Protein AF-A0A1X7FZB0-F1 (afdb_monomer)

Mean predicted aligned error: 14.1 Å

InterPro domains:
  IPR008816 Glycine zipper 2TM domain [PF05433] (52-91)

Radius of gyration: 22.22 Å; Cα contacts (8 Å, |Δi|>4): 121; chains: 1; bounding box: 76×25×48 Å

Sequence (100 aa):
MRKIVLAIAATSLALPVAMPAPAMAKDGYYNGKTWRGKDGRMHCRRKNGTTGLIVGGAAGALAGRAIDGGQNRATGTIVGAAAGALLGREVDKSRGFKCR

Solvent-accessible surface area (backbone atoms only — not comparable to full-atom values): 6067 Å² total; per-residue (Å²): 144,88,80,80,83,89,75,78,86,72,76,85,76,72,71,77,93,73,80,92,65,84,77,77,76,74,79,72,80,75,70,57,66,66,47,71,45,100,82,72,47,81,42,74,48,76,53,86,10,60,67,21,23,53,53,20,16,55,52,19,20,56,51,20,38,66,68,36,82,76,85,48,47,66,56,24,19,53,51,21,17,54,53,22,17,56,53,23,19,55,52,37,33,70,67,35,75,78,86,123

Structure (mmCIF, N/CA/C/O backbone):
data_AF-A0A1X7FZB0-F1
#
_entry.id   AF-A0A1X7FZB0-F1
#
loop_
_atom_site.group_PDB
_atom_site.id
_atom_site.type_symbol
_atom_site.label_atom_id
_atom_site.label_alt_id
_atom_site.label_comp_id
_atom_site.label_asym_id
_atom_site.label_entity_id
_atom_site.label_seq_id
_atom_site.pdbx_PDB_ins_code
_atom_site.Cartn_x
_atom_site.Cartn_y
_atom_site.Cartn_z
_atom_site.occupancy
_atom_site.B_iso_or_equiv
_atom_site.auth_seq_id
_atom_site.auth_comp_id
_atom_site.auth_asym_id
_atom_site.auth_atom_id
_atom_site.pdbx_PDB_model_num
ATOM 1 N N . MET A 1 1 ? -43.093 -0.147 24.425 1.00 51.19 1 MET A N 1
ATOM 2 C CA . MET A 1 1 ? -42.307 -0.196 23.171 1.00 51.19 1 MET A CA 1
ATOM 3 C C . MET A 1 1 ? -42.290 1.168 22.470 1.00 51.19 1 MET A C 1
ATOM 5 O O . MET A 1 1 ? -42.963 1.327 21.469 1.00 51.19 1 MET A O 1
ATOM 9 N N . ARG A 1 2 ? -41.591 2.181 23.012 1.00 53.72 2 ARG A N 1
ATOM 10 C CA . ARG A 1 2 ? -41.531 3.550 22.435 1.00 53.72 2 ARG A CA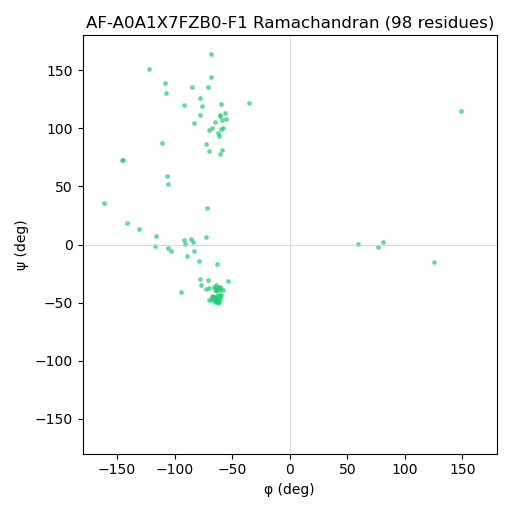 1
ATOM 11 C C . ARG A 1 2 ? -40.328 4.366 22.964 1.00 53.72 2 ARG A C 1
ATOM 13 O O . ARG A 1 2 ? -40.448 5.552 23.231 1.00 53.72 2 ARG A O 1
ATOM 20 N N . LYS A 1 3 ? -39.174 3.727 23.199 1.00 44.53 3 LYS A N 1
ATOM 21 C CA . LYS A 1 3 ? -37.988 4.402 23.780 1.00 44.53 3 LYS A CA 1
ATOM 22 C C . LYS A 1 3 ? -36.666 4.157 23.037 1.00 44.53 3 LYS A C 1
ATOM 24 O O . LYS A 1 3 ? -35.619 4.473 23.574 1.00 44.53 3 LYS A O 1
ATOM 29 N N . ILE A 1 4 ? -36.695 3.619 21.813 1.00 57.75 4 ILE A N 1
ATOM 30 C CA . ILE A 1 4 ? -35.462 3.211 21.101 1.00 57.75 4 ILE A CA 1
ATOM 31 C C . ILE A 1 4 ? -35.086 4.179 19.954 1.00 57.75 4 ILE A C 1
ATOM 33 O O . ILE A 1 4 ? -34.034 4.046 19.349 1.00 57.75 4 ILE A O 1
ATOM 37 N N . VAL A 1 5 ? -35.892 5.209 19.664 1.00 57.31 5 VAL A N 1
ATOM 38 C CA . VAL A 1 5 ? -35.679 6.065 18.471 1.00 57.31 5 VAL A CA 1
ATOM 39 C C . VAL A 1 5 ? -34.760 7.278 18.72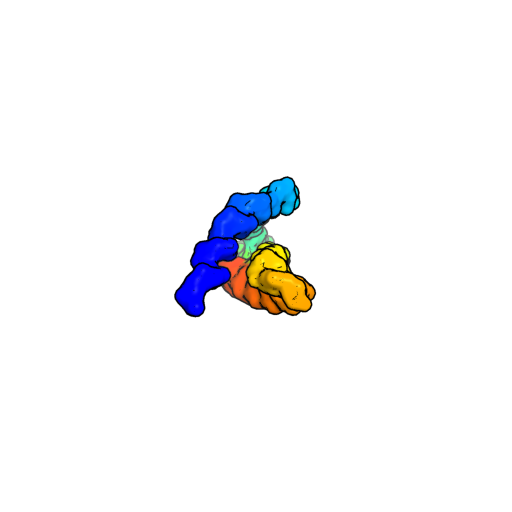7 1.00 57.31 5 VAL A C 1
ATOM 41 O O . VAL A 1 5 ? -34.305 7.916 17.786 1.00 57.31 5 VAL A 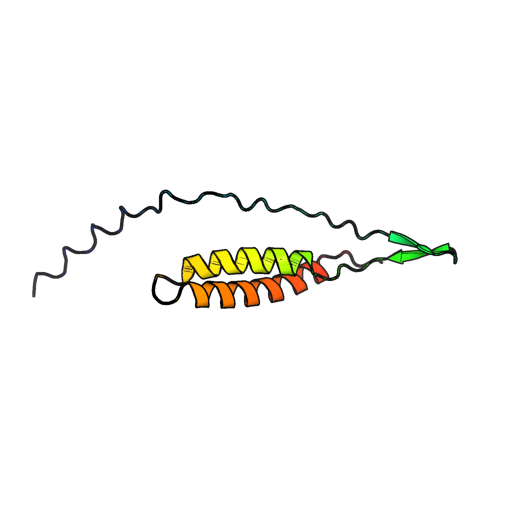O 1
ATOM 44 N N . LEU A 1 6 ? -34.396 7.582 19.975 1.00 52.69 6 LEU A N 1
ATOM 45 C CA . LEU A 1 6 ? -33.599 8.771 20.328 1.00 52.69 6 LEU A CA 1
ATOM 46 C C . LEU A 1 6 ? -32.136 8.442 20.677 1.00 52.69 6 LEU A C 1
ATOM 48 O O . LEU A 1 6 ? -31.633 8.835 21.723 1.00 52.69 6 LEU A O 1
ATOM 52 N N . ALA A 1 7 ? -31.437 7.706 19.809 1.00 49.06 7 ALA A N 1
ATOM 53 C CA . ALA A 1 7 ? -30.001 7.445 19.990 1.00 49.06 7 ALA A CA 1
ATOM 54 C C . ALA A 1 7 ? -29.178 7.464 18.687 1.00 49.06 7 ALA A C 1
ATOM 56 O O . ALA A 1 7 ? -28.070 6.941 18.657 1.00 49.06 7 ALA A O 1
ATOM 57 N N . ILE A 1 8 ? -29.692 8.067 17.606 1.00 57.12 8 ILE A N 1
ATOM 58 C CA . ILE A 1 8 ? -28.976 8.144 16.313 1.00 57.12 8 ILE A CA 1
ATOM 59 C C . ILE A 1 8 ? -28.356 9.540 16.068 1.00 57.12 8 ILE A C 1
ATOM 61 O O . ILE A 1 8 ? -27.570 9.723 15.148 1.00 57.12 8 ILE A O 1
ATOM 65 N N . ALA A 1 9 ? -28.608 10.532 16.928 1.00 54.56 9 ALA A N 1
ATOM 66 C CA . ALA A 1 9 ? -28.211 11.921 16.663 1.00 54.56 9 ALA A CA 1
ATOM 67 C C . ALA A 1 9 ? -26.823 12.356 17.195 1.00 54.56 9 ALA A C 1
ATOM 69 O O . ALA A 1 9 ? -26.490 13.528 17.068 1.00 54.56 9 ALA A O 1
ATOM 70 N N . ALA A 1 10 ? -26.006 11.472 17.786 1.00 52.03 10 ALA A N 1
ATOM 71 C CA . ALA A 1 10 ? -24.780 11.893 18.490 1.00 52.03 10 ALA A CA 1
ATOM 72 C C . ALA A 1 10 ? -23.448 11.384 17.903 1.00 52.03 10 ALA A C 1
ATOM 74 O O . ALA A 1 10 ? -22.389 11.744 18.411 1.00 52.03 10 ALA A O 1
ATOM 75 N N . THR A 1 11 ? -23.448 10.589 16.830 1.00 57.66 11 THR A N 1
ATOM 76 C CA . THR A 1 11 ? -22.196 10.102 16.211 1.00 57.66 11 THR A CA 1
ATOM 77 C C . THR A 1 11 ? -21.655 11.004 15.097 1.00 57.66 11 THR A C 1
ATOM 79 O O . THR A 1 11 ? -20.583 10.733 14.565 1.00 57.66 11 THR A O 1
ATOM 82 N N . SER A 1 12 ? -22.322 12.118 14.781 1.00 55.25 12 SER A N 1
ATOM 83 C CA . SER A 1 12 ? -21.885 13.088 13.764 1.00 55.25 12 SER A CA 1
ATOM 84 C C . SER A 1 12 ? -20.871 14.138 14.255 1.00 55.25 12 SER A C 1
ATOM 86 O O . SER A 1 12 ? -20.457 14.981 13.465 1.00 55.25 12 SER A O 1
ATOM 88 N N . LEU A 1 13 ? -20.424 14.094 15.519 1.00 56.66 13 LEU A N 1
ATOM 89 C CA . LEU A 1 13 ? -19.530 15.111 16.110 1.00 56.66 13 LEU A CA 1
ATOM 90 C C . LEU A 1 13 ? -18.138 14.615 16.532 1.00 56.66 13 LEU A C 1
ATOM 92 O O . LEU A 1 13 ? -17.360 15.386 17.082 1.00 56.66 13 LEU A O 1
ATOM 96 N N . ALA A 1 14 ? -17.767 13.375 16.213 1.00 50.66 14 ALA A N 1
ATOM 97 C CA . ALA A 1 14 ? -16.394 12.897 16.382 1.00 50.66 14 ALA A CA 1
ATOM 98 C C . ALA A 1 14 ? -15.696 12.773 15.022 1.00 50.66 14 ALA A C 1
ATOM 100 O O . ALA A 1 14 ? -15.237 11.700 14.635 1.00 50.66 14 ALA A O 1
ATOM 101 N N . LEU A 1 15 ? -15.607 13.887 14.288 1.00 50.84 15 LEU A N 1
ATOM 102 C CA . LEU A 1 15 ? -14.535 14.040 13.308 1.00 50.84 15 LEU A CA 1
ATOM 103 C C . LEU A 1 15 ? -13.217 13.934 14.091 1.00 50.84 15 LEU A C 1
ATOM 105 O O . LEU A 1 15 ? -13.001 14.735 15.004 1.00 50.84 15 LEU A O 1
ATOM 109 N N . PRO A 1 16 ? -12.315 12.988 13.790 1.00 50.91 16 PRO A N 1
ATOM 110 C CA . PRO A 1 16 ? -10.973 13.062 14.331 1.00 50.91 16 PRO A CA 1
ATOM 111 C C . PRO A 1 16 ? -10.286 14.275 13.688 1.00 50.91 16 PRO A C 1
ATOM 113 O O . PRO A 1 16 ? -9.803 14.202 12.562 1.00 50.91 16 PRO A O 1
ATOM 116 N N . VAL A 1 17 ? -10.222 15.395 14.417 1.00 54.22 17 VAL A N 1
ATOM 117 C CA . VAL A 1 17 ? -9.483 16.635 14.079 1.00 54.22 17 VAL A CA 1
ATOM 118 C C . VAL A 1 17 ? -7.957 16.430 14.209 1.00 54.22 17 VAL A C 1
ATOM 120 O O . VAL A 1 17 ? -7.194 17.329 14.534 1.00 54.22 17 VAL A O 1
ATOM 123 N N . ALA A 1 18 ? -7.463 15.219 13.962 1.00 53.38 18 ALA A N 1
ATOM 124 C CA . ALA A 1 18 ? -6.052 14.886 14.104 1.00 53.38 18 ALA A CA 1
ATOM 125 C C . ALA A 1 18 ? -5.637 13.864 13.047 1.00 53.38 18 ALA A C 1
ATOM 127 O O . ALA A 1 18 ? -5.381 12.700 13.343 1.00 53.38 18 ALA A O 1
ATOM 128 N N . MET A 1 19 ? -5.539 14.314 11.799 1.00 54.16 19 MET A N 1
ATOM 129 C CA . MET A 1 19 ? -4.664 13.665 10.828 1.00 54.16 19 MET A CA 1
ATOM 130 C C . MET A 1 19 ? -3.489 14.597 10.516 1.00 54.16 19 MET A C 1
ATOM 132 O O . MET A 1 19 ? -3.559 15.363 9.556 1.00 54.16 19 MET A O 1
ATOM 136 N N . PRO A 1 20 ? -2.387 14.568 11.288 1.00 49.69 20 PRO A N 1
ATOM 137 C CA . PRO A 1 20 ? -1.116 15.040 10.782 1.00 49.69 20 PRO A CA 1
ATOM 138 C C . PRO A 1 20 ? -0.482 13.903 9.977 1.00 49.69 20 PRO A C 1
ATOM 140 O O . PRO A 1 20 ? -0.001 12.920 10.534 1.00 49.69 20 PRO A O 1
ATOM 143 N N . ALA A 1 21 ? -0.542 14.045 8.656 1.00 51.00 21 ALA A N 1
ATOM 144 C CA . ALA A 1 21 ? 0.549 13.830 7.706 1.00 51.00 21 ALA A CA 1
ATOM 145 C C . ALA A 1 21 ? -0.035 13.338 6.374 1.00 51.00 21 ALA A C 1
ATOM 147 O O . ALA A 1 21 ? -0.516 12.204 6.304 1.00 51.00 21 ALA A O 1
ATOM 148 N N . PRO A 1 22 ? 0.079 14.110 5.277 1.00 44.53 22 PRO A N 1
ATOM 149 C CA . PRO A 1 22 ? 0.247 13.455 3.994 1.00 44.53 22 PRO A CA 1
ATOM 150 C C . PRO A 1 22 ? 1.478 12.559 4.150 1.00 44.53 22 PRO A C 1
ATOM 152 O O . PRO A 1 22 ? 2.591 13.048 4.364 1.00 44.53 22 PRO A O 1
ATOM 155 N N . ALA A 1 23 ? 1.282 11.242 4.113 1.00 51.78 23 ALA A N 1
ATOM 156 C CA . ALA A 1 23 ? 2.380 10.331 3.862 1.00 51.78 23 ALA A CA 1
ATOM 157 C C . ALA A 1 23 ? 2.939 10.772 2.513 1.00 51.78 23 ALA A C 1
ATOM 159 O O . ALA A 1 23 ? 2.315 10.541 1.478 1.00 51.78 23 ALA A O 1
ATOM 160 N N . MET A 1 24 ? 4.042 11.522 2.540 1.00 48.16 24 MET A N 1
ATOM 161 C CA . MET A 1 24 ? 4.726 11.936 1.333 1.00 48.16 24 MET A CA 1
ATOM 162 C C . MET A 1 24 ? 5.131 10.649 0.633 1.00 48.16 24 MET A C 1
ATOM 164 O O . MET A 1 24 ? 6.093 9.985 1.026 1.00 48.16 24 MET A O 1
ATOM 168 N N . ALA A 1 25 ? 4.336 10.265 -0.362 1.00 53.00 25 ALA A N 1
ATOM 169 C CA . ALA A 1 25 ? 4.684 9.249 -1.319 1.00 53.00 25 ALA A CA 1
ATOM 170 C C . ALA A 1 25 ? 5.927 9.787 -2.021 1.00 53.00 25 ALA A C 1
ATOM 172 O O . ALA A 1 25 ? 5.857 10.598 -2.939 1.00 53.00 25 ALA A O 1
ATOM 173 N N . LYS A 1 26 ? 7.100 9.407 -1.510 1.00 50.53 26 LYS A N 1
ATOM 174 C CA . LYS A 1 26 ? 8.337 9.515 -2.263 1.00 50.53 26 LYS A CA 1
ATOM 175 C C . LYS A 1 26 ? 8.127 8.607 -3.463 1.00 50.53 26 LYS A C 1
ATOM 177 O O . LYS A 1 26 ? 8.322 7.396 -3.354 1.00 50.53 26 LYS A O 1
ATOM 182 N N . ASP A 1 27 ? 7.700 9.195 -4.577 1.00 47.59 27 ASP A N 1
ATOM 183 C CA . ASP A 1 27 ? 7.783 8.607 -5.906 1.00 47.59 27 ASP A CA 1
ATOM 184 C C . ASP A 1 27 ? 9.266 8.378 -6.201 1.00 47.59 27 ASP A C 1
ATOM 186 O O . ASP A 1 27 ? 9.961 9.152 -6.859 1.00 47.59 27 ASP A O 1
ATOM 190 N N . GLY A 1 28 ? 9.797 7.307 -5.617 1.00 54.72 28 GLY A N 1
ATOM 191 C CA . GLY A 1 28 ? 11.102 6.774 -5.925 1.00 54.72 28 GLY A CA 1
ATOM 192 C C . GLY A 1 28 ? 11.008 6.163 -7.308 1.00 54.72 28 GLY A C 1
ATOM 193 O O . GLY A 1 28 ? 10.848 4.949 -7.439 1.00 54.72 28 GLY A O 1
ATOM 194 N N . TYR A 1 29 ? 11.084 7.010 -8.334 1.00 55.16 29 TYR A N 1
ATOM 195 C CA . TYR A 1 29 ? 11.310 6.624 -9.718 1.00 55.16 29 TYR A CA 1
ATOM 196 C C . TYR A 1 29 ? 12.651 5.880 -9.781 1.00 55.16 29 TYR A C 1
ATOM 198 O O . TYR A 1 29 ? 13.712 6.446 -10.035 1.00 55.16 29 TYR A O 1
ATOM 206 N N . TYR A 1 30 ? 12.620 4.589 -9.439 1.00 55.56 30 TYR A N 1
ATOM 207 C CA . TYR A 1 30 ? 13.779 3.712 -9.465 1.00 55.56 30 TYR A CA 1
ATOM 208 C C . TYR A 1 30 ? 14.079 3.441 -10.936 1.00 55.56 30 TYR A C 1
ATOM 210 O O . TYR A 1 30 ? 13.554 2.496 -11.531 1.00 55.56 30 TYR A O 1
ATOM 218 N N . ASN A 1 31 ? 14.861 4.327 -11.543 1.00 58.81 31 ASN A N 1
ATOM 219 C CA . ASN A 1 31 ? 15.396 4.136 -12.877 1.00 58.81 31 ASN A CA 1
ATOM 220 C C . ASN A 1 31 ? 16.429 3.011 -12.746 1.00 58.81 31 ASN A C 1
ATOM 222 O O . ASN A 1 31 ? 17.506 3.207 -12.178 1.00 58.81 31 ASN A O 1
ATOM 226 N N . GLY A 1 32 ? 16.023 1.784 -13.093 1.00 61.09 32 GLY A N 1
ATOM 227 C CA . GLY A 1 32 ? 16.852 0.594 -12.943 1.00 61.09 32 GLY A CA 1
ATOM 228 C C . GLY A 1 32 ? 18.162 0.837 -13.672 1.00 61.09 32 GLY A C 1
ATOM 229 O O . GLY A 1 32 ? 18.169 0.925 -14.892 1.00 61.09 32 GLY A O 1
ATOM 230 N N . LYS A 1 33 ? 19.247 1.030 -12.914 1.00 64.50 33 LYS A N 1
ATOM 231 C CA . LYS A 1 33 ? 20.532 1.463 -13.460 1.00 64.50 33 LYS A CA 1
ATOM 232 C C . LYS A 1 33 ? 20.974 0.420 -14.490 1.00 64.50 33 LYS A C 1
ATOM 234 O O . LYS A 1 33 ? 21.297 -0.704 -14.118 1.00 64.50 33 LYS A O 1
ATOM 239 N N . THR A 1 34 ? 20.908 0.761 -15.771 1.00 71.44 34 THR A N 1
ATOM 240 C CA . THR A 1 34 ? 21.500 -0.039 -16.841 1.00 71.44 34 THR A CA 1
ATOM 241 C C . THR A 1 34 ? 22.992 0.247 -16.832 1.00 71.44 34 THR A C 1
ATOM 243 O O . THR A 1 34 ? 23.386 1.413 -16.870 1.00 71.44 34 THR A O 1
ATOM 246 N N . TRP A 1 35 ? 23.828 -0.782 -16.757 1.00 74.56 35 TRP A N 1
ATOM 247 C CA . TRP A 1 35 ? 25.277 -0.615 -16.864 1.00 74.56 35 TRP A CA 1
ATOM 248 C C . TRP A 1 35 ? 25.815 -1.450 -18.011 1.00 74.56 35 TRP A C 1
ATOM 250 O O . TRP A 1 35 ? 25.271 -2.496 -18.369 1.00 74.56 35 TRP A O 1
ATOM 260 N N . ARG A 1 36 ? 26.912 -0.973 -18.587 1.00 76.56 36 ARG A N 1
ATOM 261 C CA . ARG A 1 36 ? 27.634 -1.680 -19.633 1.00 76.56 36 ARG A CA 1
ATOM 262 C C . ARG A 1 36 ? 28.708 -2.531 -18.970 1.00 76.56 36 ARG A C 1
ATOM 264 O O . ARG A 1 36 ? 29.529 -2.012 -18.214 1.00 76.56 36 ARG A O 1
ATOM 271 N N . GLY A 1 37 ? 28.638 -3.840 -19.182 1.00 76.19 37 GLY A N 1
ATOM 272 C CA . GLY A 1 37 ? 29.654 -4.767 -18.699 1.00 76.19 37 GLY A CA 1
ATOM 273 C C . GLY A 1 37 ? 30.979 -4.566 -19.439 1.00 76.19 37 GLY A C 1
ATOM 274 O O . GLY A 1 37 ? 31.029 -3.946 -20.503 1.00 76.19 37 GLY A O 1
ATOM 275 N N . LYS A 1 38 ? 32.067 -5.103 -18.876 1.00 80.25 38 LYS A N 1
ATOM 276 C CA . LYS A 1 38 ? 33.411 -5.071 -19.490 1.00 80.25 38 LYS A CA 1
ATOM 277 C C . LYS A 1 38 ? 33.475 -5.834 -20.823 1.00 80.25 38 LYS A C 1
ATOM 279 O O . LYS A 1 38 ? 34.390 -5.637 -21.607 1.00 80.25 38 LYS A O 1
ATOM 284 N N . ASP A 1 39 ? 32.483 -6.680 -21.062 1.00 83.75 39 ASP A N 1
ATOM 285 C CA . ASP A 1 39 ? 32.220 -7.464 -22.266 1.00 83.75 39 ASP A CA 1
ATOM 286 C C . ASP A 1 39 ? 31.415 -6.695 -23.337 1.00 83.75 39 ASP A C 1
ATOM 288 O O . ASP A 1 39 ? 31.008 -7.272 -24.343 1.00 83.75 39 ASP A O 1
ATOM 292 N N . GLY A 1 40 ? 31.131 -5.406 -23.117 1.00 79.12 40 GLY A N 1
ATOM 293 C CA . GLY A 1 40 ? 30.364 -4.561 -24.036 1.00 79.12 40 GLY A CA 1
ATOM 294 C C . GLY A 1 40 ? 28.850 -4.801 -24.014 1.00 79.12 40 GLY A C 1
ATOM 295 O O . GLY A 1 40 ? 28.113 -4.081 -24.697 1.00 79.12 40 GLY A O 1
ATOM 296 N N . ARG A 1 41 ? 28.356 -5.757 -23.214 1.00 79.62 41 ARG A N 1
ATOM 297 C CA . ARG A 1 41 ? 26.928 -6.092 -23.135 1.00 79.62 41 ARG A CA 1
ATOM 298 C C . ARG A 1 41 ? 26.203 -5.176 -22.152 1.00 79.62 41 ARG A C 1
ATOM 300 O O . ARG A 1 41 ? 26.672 -4.915 -21.039 1.00 79.62 41 ARG A O 1
ATOM 307 N N . MET A 1 42 ? 25.033 -4.693 -22.561 1.00 72.31 42 MET A N 1
ATOM 308 C CA . MET A 1 42 ? 24.148 -3.913 -21.697 1.00 72.31 42 MET A CA 1
ATOM 309 C C . MET A 1 42 ? 23.443 -4.848 -20.720 1.00 72.31 42 MET A C 1
ATOM 311 O O . MET A 1 42 ? 22.716 -5.751 -21.124 1.00 72.31 42 MET A O 1
ATOM 315 N N . HIS A 1 43 ? 23.669 -4.626 -19.430 1.00 75.25 43 HIS A N 1
ATOM 316 C CA . HIS A 1 43 ? 23.053 -5.390 -18.360 1.00 75.25 43 HIS A CA 1
ATOM 317 C C . HIS A 1 43 ? 22.018 -4.540 -17.638 1.00 75.25 43 HIS A C 1
ATOM 319 O O . HIS A 1 43 ? 22.222 -3.359 -17.341 1.00 75.25 43 HIS A O 1
ATOM 325 N N . CYS A 1 44 ? 20.901 -5.182 -17.325 1.00 79.50 44 CYS A N 1
ATOM 326 C CA . CYS A 1 44 ? 19.778 -4.549 -16.669 1.00 79.50 44 CYS A CA 1
ATOM 327 C C . CYS A 1 44 ? 19.627 -4.981 -15.219 1.00 79.50 44 CYS A C 1
ATOM 329 O O . CYS A 1 44 ? 19.525 -6.171 -14.913 1.00 79.50 44 CYS A O 1
ATOM 331 N N . ARG A 1 45 ? 19.495 -4.000 -14.324 1.00 73.38 45 ARG A N 1
ATOM 332 C CA . ARG A 1 45 ? 19.059 -4.236 -12.946 1.00 73.38 45 ARG A CA 1
ATOM 333 C C . ARG A 1 45 ? 17.549 -4.434 -12.921 1.00 73.38 45 ARG A C 1
ATOM 335 O O . ARG A 1 45 ? 16.794 -3.481 -13.107 1.00 73.38 45 ARG A O 1
ATOM 342 N N . ARG A 1 46 ? 17.093 -5.650 -12.624 1.00 73.75 46 ARG A N 1
ATOM 343 C CA . ARG A 1 46 ? 15.691 -5.852 -12.235 1.00 73.75 46 ARG A CA 1
ATOM 344 C C . ARG A 1 46 ? 15.433 -5.220 -10.866 1.00 73.75 46 ARG A C 1
ATOM 346 O O . ARG A 1 46 ? 16.306 -5.239 -9.997 1.00 73.75 46 ARG A O 1
ATOM 353 N N . LYS A 1 47 ? 14.236 -4.656 -10.678 1.00 76.19 47 LYS A N 1
ATOM 354 C CA . LYS A 1 47 ? 13.795 -4.140 -9.375 1.00 76.19 47 LYS A CA 1
ATOM 355 C C . LYS A 1 47 ? 13.535 -5.314 -8.428 1.00 76.19 47 LYS A C 1
ATOM 357 O O . LYS A 1 47 ? 12.892 -6.287 -8.806 1.00 76.19 47 LYS A O 1
ATOM 362 N N . ASN A 1 48 ? 14.007 -5.209 -7.187 1.00 81.31 48 ASN A N 1
ATOM 363 C CA . ASN A 1 48 ? 13.856 -6.268 -6.180 1.00 81.31 48 ASN A CA 1
ATOM 364 C C . ASN A 1 48 ? 12.496 -6.230 -5.450 1.00 81.31 48 ASN A C 1
ATOM 366 O O . ASN A 1 48 ? 12.199 -7.128 -4.658 1.00 81.31 48 ASN A O 1
ATOM 370 N N . GLY A 1 49 ? 11.668 -5.212 -5.710 1.00 86.50 49 GLY A N 1
ATOM 371 C CA . GLY A 1 49 ? 10.368 -5.017 -5.062 1.00 86.50 49 GLY A CA 1
ATOM 372 C C . GLY A 1 49 ? 10.440 -4.378 -3.674 1.00 86.50 49 GLY A C 1
ATOM 373 O O . GLY A 1 49 ? 9.423 -4.256 -3.002 1.00 86.50 49 GLY A O 1
ATOM 374 N N . THR A 1 50 ? 11.632 -4.010 -3.196 1.00 88.56 50 THR A N 1
ATOM 375 C CA . THR A 1 50 ? 11.828 -3.508 -1.826 1.00 88.56 50 THR A CA 1
ATOM 376 C C . THR A 1 50 ? 11.097 -2.190 -1.585 1.00 88.56 50 THR A C 1
ATOM 378 O O . THR A 1 50 ? 10.572 -1.982 -0.496 1.00 88.56 50 THR A O 1
ATOM 381 N N . THR A 1 51 ? 11.011 -1.324 -2.599 1.00 88.44 51 THR A N 1
ATOM 382 C CA . THR A 1 51 ? 10.244 -0.077 -2.504 1.00 88.44 51 THR A CA 1
ATOM 383 C C . THR A 1 51 ? 8.774 -0.384 -2.258 1.00 88.44 51 THR A C 1
ATOM 385 O O . THR A 1 51 ? 8.196 0.119 -1.300 1.00 88.44 51 THR A O 1
ATOM 388 N N . GLY A 1 52 ? 8.197 -1.279 -3.064 1.00 85.19 52 GLY A N 1
ATOM 389 C CA . GLY A 1 52 ? 6.824 -1.738 -2.880 1.00 85.19 52 GLY A CA 1
ATOM 390 C C . GLY A 1 52 ? 6.589 -2.428 -1.538 1.00 85.19 52 GLY A C 1
ATOM 391 O O . GLY A 1 52 ? 5.547 -2.221 -0.930 1.00 85.19 52 GLY A O 1
ATOM 392 N N . LEU A 1 53 ? 7.571 -3.184 -1.038 1.00 93.81 53 LEU A N 1
ATOM 393 C CA . LEU A 1 53 ? 7.502 -3.815 0.281 1.00 93.81 53 LEU A CA 1
ATOM 394 C C . LEU A 1 53 ? 7.409 -2.779 1.406 1.00 93.81 53 LEU A C 1
ATOM 396 O O . LEU A 1 53 ? 6.539 -2.879 2.265 1.00 93.81 53 LEU A O 1
ATOM 400 N N . ILE A 1 54 ? 8.298 -1.783 1.405 1.00 92.62 54 ILE A N 1
ATOM 401 C CA . ILE A 1 54 ? 8.352 -0.774 2.470 1.00 92.62 54 ILE A CA 1
ATOM 402 C C . ILE A 1 54 ? 7.137 0.152 2.389 1.00 92.62 54 ILE A C 1
ATOM 404 O O . ILE A 1 54 ? 6.469 0.374 3.396 1.00 92.62 54 ILE A O 1
ATOM 408 N N . VAL A 1 55 ? 6.824 0.664 1.195 1.00 90.38 55 VAL A N 1
ATOM 409 C CA . VAL A 1 55 ? 5.692 1.579 0.993 1.00 90.38 55 VAL A CA 1
ATOM 410 C C . VAL A 1 55 ? 4.370 0.860 1.247 1.00 90.38 55 VAL A C 1
ATOM 412 O O . VAL A 1 55 ? 3.526 1.379 1.972 1.00 90.38 55 VAL A O 1
ATOM 415 N N . GLY A 1 56 ? 4.206 -0.351 0.712 1.00 87.81 56 GLY A N 1
ATOM 416 C CA . GLY A 1 56 ? 3.014 -1.166 0.922 1.00 87.81 56 GLY A CA 1
ATOM 417 C C . GLY A 1 56 ? 2.837 -1.570 2.383 1.00 87.81 56 GLY A C 1
ATOM 418 O O . GLY A 1 56 ? 1.725 -1.507 2.897 1.00 87.81 56 GLY A O 1
ATOM 419 N N . GLY A 1 57 ? 3.923 -1.910 3.083 1.00 93.62 57 GLY A N 1
ATOM 420 C CA . GLY A 1 57 ? 3.881 -2.229 4.509 1.00 93.62 57 GLY A CA 1
ATOM 421 C C . GLY A 1 57 ? 3.527 -1.025 5.375 1.00 93.62 57 GLY A C 1
ATOM 422 O O . GLY A 1 57 ? 2.652 -1.126 6.228 1.00 93.62 57 GLY A O 1
ATOM 423 N N . ALA A 1 58 ? 4.137 0.136 5.131 1.00 93.19 58 ALA A N 1
ATOM 424 C CA . ALA A 1 58 ? 3.814 1.356 5.867 1.00 93.19 58 ALA A CA 1
ATOM 425 C C . ALA A 1 58 ? 2.366 1.812 5.611 1.00 93.19 58 ALA A C 1
ATOM 427 O O . ALA A 1 58 ? 1.629 2.086 6.557 1.00 93.19 58 ALA A O 1
ATOM 428 N N . ALA A 1 59 ? 1.929 1.835 4.348 1.00 91.69 59 ALA A N 1
ATOM 429 C CA . ALA A 1 59 ? 0.558 2.193 3.988 1.00 91.69 59 ALA A CA 1
ATOM 430 C C . ALA A 1 59 ? -0.460 1.197 4.566 1.00 91.69 59 ALA A C 1
ATOM 432 O O . ALA A 1 59 ? -1.465 1.606 5.146 1.00 91.69 59 ALA A O 1
ATOM 433 N N . GLY A 1 60 ? -0.174 -0.103 4.466 1.00 89.31 60 GLY A N 1
ATOM 434 C CA . GLY A 1 60 ? -1.013 -1.167 5.008 1.00 89.31 60 GLY A CA 1
ATOM 435 C C . GLY A 1 60 ? -1.101 -1.139 6.534 1.00 89.31 60 GLY A C 1
ATOM 436 O O . GLY A 1 60 ? -2.182 -1.333 7.081 1.00 89.31 60 GLY A O 1
ATOM 437 N N . ALA A 1 61 ? -0.005 -0.823 7.227 1.00 90.38 61 ALA A N 1
ATOM 438 C CA . ALA A 1 61 ? 0.020 -0.651 8.679 1.00 90.38 61 ALA A CA 1
ATOM 439 C C . ALA A 1 61 ? -0.917 0.478 9.127 1.00 90.38 61 ALA A C 1
ATOM 441 O O . ALA A 1 61 ? -1.711 0.310 10.052 1.00 90.38 61 ALA A O 1
ATOM 442 N N . LEU A 1 62 ? -0.841 1.626 8.449 1.00 89.38 62 LEU A N 1
ATOM 443 C CA . LEU A 1 62 ? -1.664 2.796 8.752 1.00 89.38 62 LEU A CA 1
ATOM 444 C C . LEU A 1 62 ? -3.142 2.547 8.430 1.00 89.38 62 LEU A C 1
ATOM 446 O O . LEU A 1 62 ? -4.005 2.855 9.252 1.00 89.38 62 LEU A O 1
ATOM 450 N N . ALA A 1 63 ? -3.433 1.940 7.277 1.00 88.62 63 ALA A N 1
ATOM 451 C CA . ALA A 1 63 ? -4.794 1.581 6.889 1.00 88.62 63 ALA A CA 1
ATOM 452 C C . ALA A 1 63 ? -5.403 0.549 7.852 1.00 88.62 63 ALA A C 1
ATOM 454 O O . ALA A 1 63 ? -6.505 0.747 8.358 1.00 88.62 63 ALA A O 1
ATOM 455 N N . GLY A 1 64 ? -4.661 -0.511 8.179 1.00 84.62 64 GLY A N 1
ATOM 456 C CA . GLY A 1 64 ? -5.104 -1.540 9.116 1.00 84.62 64 GLY A CA 1
ATOM 457 C C . GLY A 1 64 ? -5.319 -1.002 10.533 1.00 84.62 64 GLY A C 1
ATOM 458 O O . GLY A 1 64 ? -6.293 -1.362 11.186 1.00 84.62 64 GLY A O 1
ATOM 459 N N . ARG A 1 65 ? -4.487 -0.053 10.989 1.00 85.56 65 ARG A N 1
ATOM 460 C CA . ARG A 1 65 ? -4.679 0.659 12.268 1.00 85.56 65 ARG A CA 1
ATOM 461 C C . ARG A 1 65 ? -5.997 1.441 12.311 1.00 85.56 65 ARG A C 1
ATOM 463 O O . ARG A 1 65 ? -6.598 1.533 13.382 1.00 85.56 65 ARG A O 1
ATOM 470 N N . ALA A 1 66 ? -6.404 2.040 11.192 1.00 83.00 66 ALA A N 1
ATOM 471 C CA . ALA A 1 66 ? -7.608 2.864 11.106 1.00 83.00 66 ALA A CA 1
ATOM 472 C C . ALA A 1 66 ? -8.897 2.027 11.059 1.00 83.00 66 ALA A C 1
ATOM 474 O O . ALA A 1 66 ? -9.906 2.436 11.626 1.00 83.00 66 ALA A O 1
ATOM 475 N N . ILE A 1 67 ? -8.853 0.855 10.418 1.00 77.31 67 ILE A N 1
ATOM 476 C CA . ILE A 1 67 ? -10.020 -0.021 10.231 1.00 77.31 67 ILE A CA 1
ATOM 477 C C . ILE A 1 67 ? -10.357 -0.808 11.513 1.00 77.31 67 ILE A C 1
ATOM 479 O O . ILE A 1 67 ? -11.526 -1.080 11.768 1.00 77.31 67 ILE A O 1
ATOM 483 N N . ASP A 1 68 ? -9.371 -1.117 12.364 1.00 71.75 68 ASP A N 1
ATOM 484 C CA . ASP A 1 68 ? -9.539 -2.033 13.510 1.00 71.75 68 ASP A CA 1
ATOM 485 C C . ASP A 1 68 ? -10.358 -1.499 14.710 1.00 71.75 68 ASP A C 1
ATOM 487 O O . ASP A 1 68 ? -10.443 -2.152 15.747 1.00 71.75 68 ASP A O 1
ATOM 491 N N . GLY A 1 69 ? -10.975 -0.317 14.607 1.00 62.50 69 GLY A N 1
ATOM 492 C CA . GLY A 1 69 ? -12.208 0.033 15.339 1.00 62.50 69 GLY A CA 1
ATOM 493 C C . GLY A 1 69 ? -12.231 0.015 16.880 1.00 62.50 69 GLY A C 1
ATOM 494 O O . GLY A 1 69 ? -13.263 0.345 17.451 1.00 62.50 69 GLY A O 1
ATOM 495 N N . GLY A 1 70 ? -11.141 -0.308 17.583 1.00 62.16 70 GLY A N 1
ATOM 496 C C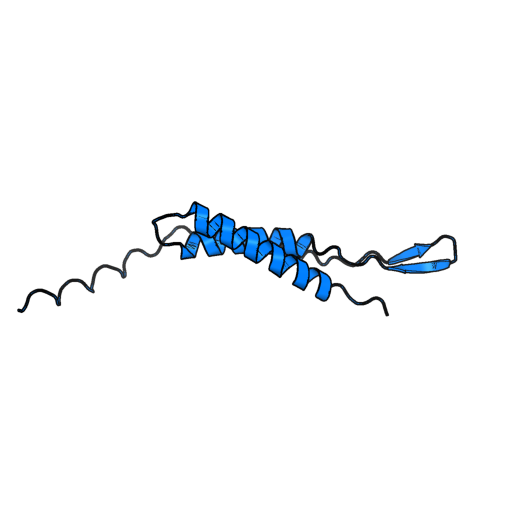A . GLY A 1 70 ? -11.014 -0.104 19.030 1.00 62.16 70 GLY A CA 1
ATOM 497 C C . GLY A 1 70 ? -10.644 -1.314 19.890 1.00 62.16 70 GLY A C 1
ATOM 498 O O . GLY A 1 70 ? -10.214 -1.073 21.013 1.00 62.16 70 GLY A O 1
ATOM 499 N N . GLN A 1 71 ? -10.722 -2.565 19.413 1.00 63.19 71 GLN A N 1
ATOM 500 C CA . GLN A 1 71 ? -10.439 -3.721 20.286 1.00 63.19 71 GLN A CA 1
ATOM 501 C C . GLN A 1 71 ? -8.985 -4.218 20.201 1.00 63.19 71 GLN A C 1
ATOM 503 O O . GLN A 1 71 ? -8.393 -4.448 21.247 1.00 63.19 71 GLN A O 1
ATOM 508 N N . ASN A 1 72 ? -8.361 -4.279 19.011 1.00 65.31 72 ASN A N 1
ATOM 509 C CA . ASN A 1 72 ? -6.955 -4.694 18.863 1.00 65.31 72 ASN A CA 1
ATOM 510 C C . ASN A 1 72 ? -6.220 -3.930 17.742 1.00 65.31 72 ASN A C 1
ATOM 512 O O . ASN A 1 72 ? -5.834 -4.460 16.702 1.00 65.31 72 ASN A O 1
ATOM 516 N N . ARG A 1 73 ? -5.920 -2.650 17.998 1.00 70.62 73 ARG A N 1
ATOM 517 C CA . ARG A 1 73 ? -5.211 -1.765 17.047 1.00 70.62 73 ARG A CA 1
ATOM 518 C C . ARG A 1 73 ? -3.879 -2.334 16.534 1.00 70.62 73 ARG A C 1
ATOM 520 O O . ARG A 1 73 ? -3.465 -2.025 15.416 1.00 70.62 73 ARG A O 1
ATOM 527 N N . ALA A 1 74 ? -3.186 -3.124 17.355 1.00 83.69 74 ALA A N 1
ATOM 528 C CA . ALA A 1 74 ? -1.926 -3.755 16.975 1.00 83.69 74 ALA A CA 1
ATOM 529 C C . ALA A 1 74 ? -2.134 -4.864 15.933 1.00 83.69 74 ALA A C 1
ATOM 531 O O . ALA A 1 74 ? -1.341 -4.968 15.002 1.00 83.69 74 ALA A O 1
ATOM 532 N N . THR A 1 75 ? -3.221 -5.631 16.035 1.00 86.94 75 THR A N 1
ATOM 533 C CA . THR A 1 75 ? -3.537 -6.715 15.100 1.00 86.94 75 THR A CA 1
ATOM 534 C C . THR A 1 75 ? -3.802 -6.163 13.706 1.00 86.94 75 THR A C 1
ATOM 536 O O . THR A 1 75 ? -3.128 -6.585 12.768 1.00 86.94 75 THR A O 1
ATOM 539 N N . GLY A 1 76 ? -4.657 -5.145 13.575 1.00 84.88 76 GLY A N 1
ATOM 540 C CA . GLY A 1 76 ? -4.897 -4.480 12.290 1.00 84.88 76 GLY A CA 1
ATOM 541 C C . GLY A 1 76 ? -3.640 -3.890 11.673 1.00 84.88 76 GLY A C 1
ATOM 542 O O . GLY A 1 76 ? -3.408 -4.022 10.476 1.00 84.88 76 GLY A O 1
ATOM 543 N N . THR A 1 77 ? -2.769 -3.310 12.500 1.00 90.12 77 THR A N 1
ATOM 544 C CA . THR A 1 77 ? -1.484 -2.776 12.032 1.00 90.12 77 THR A CA 1
ATOM 545 C C . THR A 1 77 ? -0.574 -3.886 11.516 1.00 90.12 77 THR A C 1
ATOM 547 O O . THR A 1 77 ? -0.011 -3.743 10.440 1.00 90.12 77 THR A O 1
ATOM 550 N N . ILE A 1 78 ? -0.424 -4.992 12.249 1.00 91.25 78 I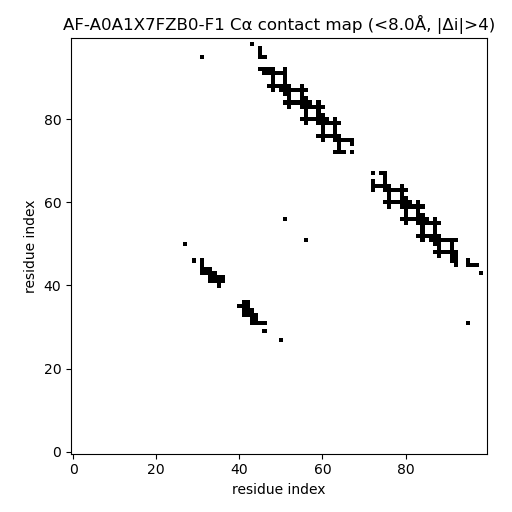LE A N 1
ATOM 551 C CA . ILE A 1 78 ? 0.478 -6.093 11.873 1.00 91.25 78 ILE A CA 1
ATOM 552 C C . ILE A 1 78 ? -0.041 -6.807 10.625 1.00 91.25 78 ILE A C 1
ATOM 554 O O . ILE A 1 78 ? 0.718 -7.031 9.683 1.00 91.25 78 ILE A O 1
ATOM 558 N N . VAL A 1 79 ? -1.336 -7.125 10.595 1.00 92.56 79 VAL A N 1
ATOM 559 C CA . VAL A 1 79 ? -1.976 -7.790 9.455 1.00 92.56 79 VAL A CA 1
ATOM 560 C C . VAL A 1 79 ? -1.951 -6.876 8.234 1.00 92.56 79 VAL A C 1
ATOM 562 O O . VAL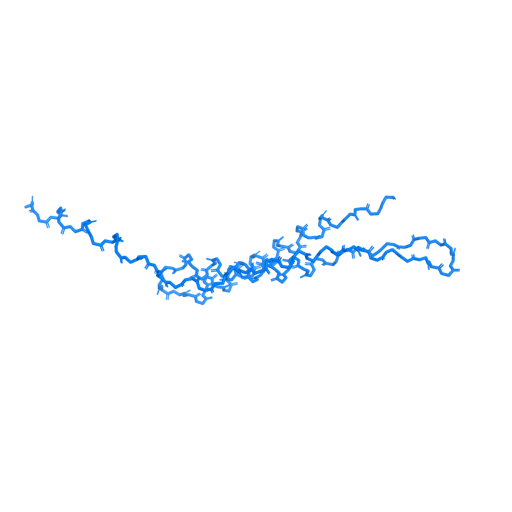 A 1 79 ? -1.538 -7.304 7.158 1.00 92.56 79 VAL A O 1
ATOM 565 N N . GLY A 1 80 ? -2.307 -5.602 8.407 1.00 89.38 80 GLY A N 1
ATOM 566 C CA . GLY A 1 80 ? -2.256 -4.598 7.351 1.00 89.38 80 GLY A CA 1
ATOM 567 C C . GLY A 1 80 ? -0.841 -4.379 6.821 1.00 89.38 80 GLY A C 1
ATOM 568 O O . GLY A 1 80 ? -0.640 -4.348 5.608 1.00 89.38 80 GLY A O 1
ATOM 569 N N . ALA A 1 81 ? 0.157 -4.299 7.704 1.00 92.81 81 ALA A N 1
ATOM 570 C CA . ALA A 1 81 ? 1.561 -4.167 7.326 1.00 92.81 81 ALA A CA 1
ATOM 571 C C . ALA A 1 81 ? 2.050 -5.384 6.539 1.00 92.81 81 ALA A C 1
ATOM 573 O O . ALA A 1 81 ? 2.651 -5.228 5.480 1.00 92.81 81 ALA A O 1
ATOM 574 N N . ALA A 1 82 ? 1.778 -6.597 7.026 1.00 95.19 82 ALA A N 1
ATOM 575 C CA . ALA A 1 82 ? 2.197 -7.828 6.367 1.00 95.19 82 ALA A CA 1
ATOM 576 C C . ALA A 1 82 ? 1.526 -7.988 4.994 1.00 95.19 82 ALA A C 1
ATOM 578 O O . ALA A 1 82 ? 2.212 -8.217 3.995 1.00 95.19 82 ALA A O 1
ATOM 579 N N . ALA A 1 83 ? 0.205 -7.802 4.926 1.00 94.88 83 ALA A N 1
ATOM 580 C CA . ALA A 1 83 ? -0.551 -7.887 3.680 1.00 94.88 83 ALA A CA 1
ATOM 581 C C . ALA A 1 83 ? -0.099 -6.816 2.676 1.00 94.88 83 ALA A C 1
ATOM 583 O O . ALA A 1 83 ? 0.217 -7.130 1.527 1.00 94.88 83 ALA A O 1
ATOM 584 N N . GLY A 1 84 ? 0.008 -5.561 3.118 1.00 90.62 84 GLY A N 1
ATOM 585 C CA . GLY A 1 84 ? 0.438 -4.447 2.278 1.00 90.62 84 GLY A CA 1
ATOM 586 C C . GLY A 1 84 ? 1.874 -4.600 1.773 1.00 90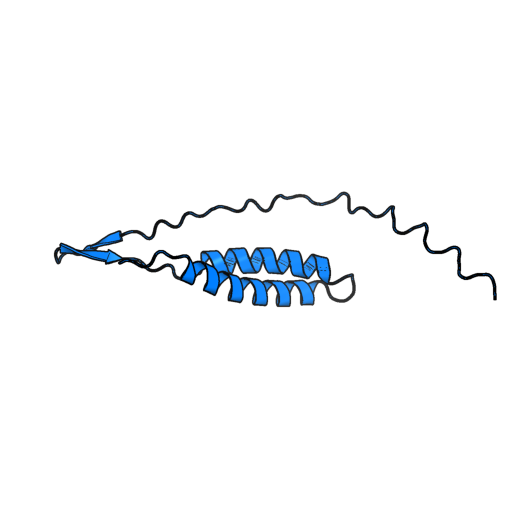.62 84 GLY A C 1
ATOM 587 O O . GLY A 1 84 ? 2.146 -4.321 0.606 1.00 90.62 84 GLY A O 1
ATOM 588 N N . ALA A 1 85 ? 2.789 -5.102 2.605 1.00 93.50 85 ALA A N 1
ATOM 589 C CA . ALA A 1 85 ? 4.184 -5.339 2.238 1.00 93.50 85 ALA A CA 1
ATOM 590 C C . ALA A 1 85 ? 4.334 -6.429 1.166 1.00 93.50 85 ALA A C 1
ATOM 592 O O . ALA A 1 85 ? 5.078 -6.258 0.195 1.00 93.50 85 ALA A O 1
ATOM 593 N N . LEU A 1 86 ? 3.622 -7.547 1.319 1.00 94.44 86 LEU A N 1
ATOM 594 C CA . LEU A 1 86 ? 3.672 -8.653 0.363 1.00 94.44 86 LEU A CA 1
ATOM 595 C C . LEU A 1 86 ? 3.067 -8.253 -0.986 1.00 94.44 86 LEU A C 1
ATOM 597 O O . LEU A 1 86 ? 3.705 -8.447 -2.024 1.00 94.44 86 LEU A O 1
ATOM 601 N N . LEU A 1 87 ? 1.884 -7.633 -0.965 1.00 93.06 87 LEU A N 1
ATOM 602 C CA . LEU A 1 87 ? 1.210 -7.156 -2.174 1.00 93.06 87 LEU A CA 1
ATOM 603 C C . LEU A 1 87 ? 2.026 -6.064 -2.874 1.00 93.06 87 LEU A C 1
ATOM 605 O O . LEU A 1 87 ? 2.266 -6.133 -4.081 1.00 93.06 87 LEU A O 1
ATOM 609 N N . GLY A 1 88 ? 2.513 -5.081 -2.116 1.00 87.81 88 GLY A N 1
ATOM 610 C CA . GLY A 1 88 ? 3.309 -3.982 -2.652 1.00 87.81 88 GLY A CA 1
ATOM 611 C C . GLY A 1 88 ? 4.601 -4.464 -3.311 1.00 87.81 88 GLY A C 1
ATOM 612 O O . GLY A 1 88 ? 4.960 -3.977 -4.387 1.00 87.81 88 GLY A O 1
ATOM 613 N N . ARG A 1 89 ? 5.274 -5.468 -2.730 1.00 91.62 89 ARG A N 1
ATOM 614 C CA . ARG A 1 89 ? 6.492 -6.059 -3.305 1.00 91.62 89 ARG A CA 1
ATOM 615 C C . ARG A 1 89 ? 6.263 -6.645 -4.694 1.00 91.62 89 ARG A C 1
ATOM 617 O O . ARG A 1 89 ? 7.104 -6.460 -5.576 1.00 91.62 89 ARG A O 1
ATOM 624 N N . GLU A 1 90 ? 5.164 -7.365 -4.879 1.00 89.88 90 GLU A N 1
ATOM 625 C CA . GLU A 1 90 ? 4.878 -8.049 -6.141 1.00 89.88 90 GLU A CA 1
ATOM 626 C C . GLU A 1 90 ? 4.479 -7.060 -7.245 1.00 89.88 90 GLU A C 1
ATOM 628 O O . GLU A 1 90 ? 4.928 -7.165 -8.392 1.00 89.88 90 GLU A O 1
ATOM 633 N N . VAL A 1 91 ? 3.720 -6.023 -6.878 1.00 86.94 91 VAL A N 1
ATOM 634 C CA . VAL A 1 91 ? 3.357 -4.933 -7.791 1.00 86.94 91 VAL A CA 1
ATOM 635 C C . VAL A 1 91 ? 4.595 -4.149 -8.235 1.00 86.94 91 VAL A C 1
ATOM 637 O O . VAL A 1 91 ? 4.761 -3.898 -9.428 1.00 86.94 91 VAL A O 1
ATOM 640 N N . ASP A 1 92 ? 5.499 -3.794 -7.319 1.00 85.75 92 ASP A N 1
ATOM 641 C CA . ASP A 1 92 ? 6.716 -3.038 -7.657 1.00 85.75 92 ASP A CA 1
ATOM 642 C C . ASP A 1 92 ? 7.683 -3.844 -8.542 1.00 85.75 92 ASP A C 1
ATOM 644 O O . ASP A 1 92 ? 8.272 -3.303 -9.484 1.00 85.75 92 ASP A O 1
ATOM 648 N N . LYS A 1 93 ? 7.786 -5.161 -8.320 1.00 84.75 93 LYS A N 1
ATOM 649 C CA . LYS A 1 93 ? 8.510 -6.064 -9.229 1.00 84.75 93 LYS A CA 1
ATOM 650 C C . LYS A 1 93 ? 7.912 -6.077 -10.631 1.00 84.75 93 LYS A C 1
ATOM 652 O O . LYS A 1 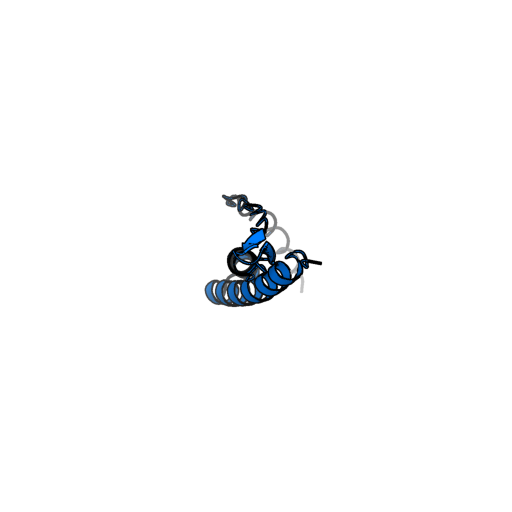93 ? 8.661 -6.007 -11.603 1.00 84.75 93 LYS A O 1
ATOM 657 N N . SER A 1 94 ? 6.586 -6.140 -10.727 1.00 81.31 94 SER A N 1
ATOM 658 C CA . SER A 1 94 ? 5.863 -6.204 -12.004 1.00 81.31 94 SER A CA 1
ATOM 659 C C . SER A 1 94 ? 5.915 -4.883 -12.779 1.00 81.31 94 SER A C 1
ATOM 661 O O . SER A 1 94 ? 5.936 -4.883 -14.008 1.00 81.31 94 SER A O 1
ATOM 663 N N . ARG A 1 95 ? 5.987 -3.750 -12.065 1.00 75.31 95 ARG A N 1
ATOM 664 C CA . ARG A 1 95 ? 6.160 -2.400 -12.633 1.00 75.31 95 ARG A CA 1
ATOM 665 C C . ARG A 1 95 ? 7.602 -2.084 -13.029 1.00 75.31 95 ARG A C 1
ATOM 667 O O . ARG A 1 95 ? 7.851 -1.091 -13.711 1.00 75.31 95 ARG A O 1
ATOM 674 N N . GLY A 1 96 ? 8.575 -2.877 -12.581 1.00 66.56 96 GLY A N 1
ATOM 675 C CA . GLY A 1 96 ? 9.953 -2.767 -13.037 1.00 66.56 96 GLY A CA 1
ATOM 676 C C . GLY A 1 96 ? 10.031 -3.114 -14.515 1.00 66.56 96 GLY A C 1
ATOM 677 O O . GLY A 1 96 ? 9.917 -4.283 -14.864 1.00 66.56 96 GLY A O 1
ATOM 678 N N . PHE A 1 97 ? 10.202 -2.094 -15.362 1.00 58.28 97 PHE A N 1
ATOM 679 C CA . PHE A 1 97 ? 10.332 -2.217 -16.811 1.00 58.28 97 PHE A CA 1
ATOM 680 C C . PHE A 1 97 ? 11.093 -3.489 -17.205 1.00 58.28 97 PHE A C 1
ATOM 682 O O . PHE A 1 97 ? 12.228 -3.718 -16.777 1.00 58.28 97 PHE A O 1
ATOM 689 N N . LYS A 1 98 ? 10.436 -4.334 -18.008 1.00 57.91 98 LYS A N 1
ATOM 690 C CA . LYS A 1 98 ? 11.086 -5.460 -18.672 1.00 57.91 98 LYS A CA 1
ATOM 691 C C . LYS A 1 98 ? 12.170 -4.867 -19.556 1.00 57.91 98 LYS A C 1
ATOM 693 O O . LYS A 1 98 ? 11.855 -4.192 -20.529 1.00 57.91 98 LYS A O 1
ATOM 698 N N . CYS A 1 99 ? 13.427 -5.110 -19.214 1.00 60.44 99 CYS A N 1
ATOM 699 C CA . CYS A 1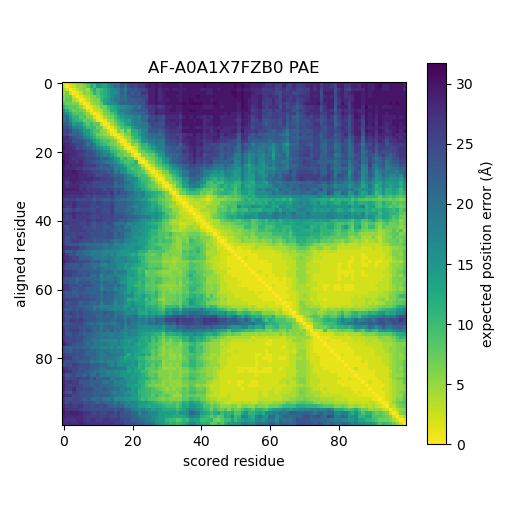 99 ? 14.487 -4.916 -20.183 1.00 60.44 99 CYS A CA 1
ATOM 700 C C . CYS A 1 99 ? 14.215 -5.838 -21.359 1.00 60.44 99 CYS A C 1
ATOM 702 O O . CYS A 1 99 ? 14.213 -7.060 -21.193 1.00 60.44 99 CYS A O 1
ATOM 704 N N . ARG A 1 100 ? 13.868 -5.218 -22.481 1.00 55.62 100 ARG A N 1
ATOM 705 C CA . ARG A 1 100 ? 13.622 -5.859 -23.759 1.00 55.62 100 ARG A CA 1
ATOM 706 C C . ARG A 1 100 ? 14.803 -5.570 -24.664 1.00 55.62 100 ARG A C 1
ATOM 708 O O . ARG A 1 100 ? 15.281 -4.416 -24.613 1.00 55.62 100 ARG A O 1
#

Secondary structure (DSSP, 8-state):
---SSSSSSSGGG--------------------EEE-TTS-EEE----SHHHHHHHHHHHHHHHHHHTTTT-HHHHHHHHHHHHHHHHHHHHHHHS----

Foldseek 3Di:
DPPDPPDPPPPPPPPPPDDPDDPPPPPPPCPFDFDQDPVRDTDTRQDQLQSQLVVQLVVQLVVLLVPPDPDCSPVRNVVRNVVRNVVRSVVSRVPRDDPD

Organism: NCBI:txid941907

pLDDT: mean 72.44, std 16.13, range [44.53, 95.19]

Nearest PDB structures (foldseek):
  8scx-assembly1_A  TM=9.082E-01  e=2.192E+00  Saccharomyces cerevisiae
  7aoi-assembly1_Af  TM=2.988E-01  e=2.192E+00  Trypanosoma brucei
  6hix-assembly1_Af  TM=2.945E-01  e=2.496E+00  Trypanosoma brucei brucei
  7am2-assembly1_Aa  TM=3.843E-01  e=9.753E+00  Leishmania tarentolae